Protein AF-A0A955ZFD3-F1 (afdb_monomer_lite)

Radius of gyration: 14.49 Å; chains: 1; bounding box: 36×19×39 Å

Secondary structure (DSSP, 8-state):
-----EEEEEEEEEESSHHHHHHHHHHHHHHHHHTT-EEEEEEEE--TTSTTGGGT-EEEEEEEEEEPP-

Structure (mmCIF, N/CA/C/O backbone):
data_AF-A0A955ZFD3-F1
#
_entry.id   AF-A0A955ZFD3-F1
#
loop_
_atom_site.group_PDB
_atom_site.id
_atom_site.type_symbol
_atom_site.label_atom_id
_atom_site.label_alt_id
_atom_site.label_comp_id
_atom_site.label_asym_id
_atom_site.label_entity_id
_atom_site.label_seq_id
_atom_site.pdbx_PDB_ins_code
_atom_site.Cartn_x
_atom_site.Cartn_y
_atom_site.Cartn_z
_atom_site.occupancy
_atom_site.B_iso_or_equiv
_atom_site.auth_seq_id
_atom_site.auth_comp_id
_atom_site.auth_asym_id
_atom_site.auth_atom_id
_atom_site.pdbx_PDB_model_num
ATOM 1 N N . MET A 1 1 ? -17.846 7.859 27.199 1.00 38.84 1 MET A N 1
ATOM 2 C CA . MET A 1 1 ? -16.957 8.100 26.043 1.00 38.84 1 MET A CA 1
ATOM 3 C C . MET A 1 1 ? -16.043 6.893 25.927 1.00 38.84 1 MET A C 1
ATOM 5 O O . MET A 1 1 ? -15.234 6.697 26.820 1.00 38.84 1 MET A O 1
ATOM 9 N N . SER A 1 2 ? -16.243 6.024 24.933 1.00 48.09 2 SER A N 1
ATOM 10 C CA . SER A 1 2 ? -15.339 4.889 24.703 1.00 48.09 2 SER A CA 1
ATOM 11 C C . SER A 1 2 ? -14.169 5.397 23.862 1.00 48.09 2 SER A C 1
ATOM 13 O O . SER A 1 2 ? -14.373 5.804 22.719 1.00 48.09 2 SER A O 1
ATOM 15 N N . SER A 1 3 ? -12.973 5.449 24.456 1.00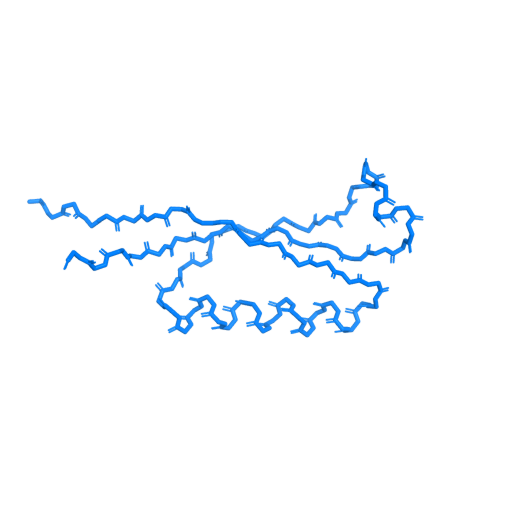 54.16 3 SER A N 1
ATOM 16 C CA . SER A 1 3 ? -11.728 5.565 23.695 1.00 54.16 3 SER A CA 1
ATOM 17 C C . SER A 1 3 ? -11.606 4.279 22.888 1.00 54.16 3 SER A C 1
ATOM 19 O O . SER A 1 3 ? -11.379 3.216 23.454 1.00 54.16 3 SER A O 1
ATOM 21 N N . SER A 1 4 ? -11.875 4.337 21.587 1.00 63.06 4 SER A N 1
ATOM 22 C CA . SER A 1 4 ? -11.462 3.255 20.700 1.00 63.06 4 SER A CA 1
ATOM 23 C C . SE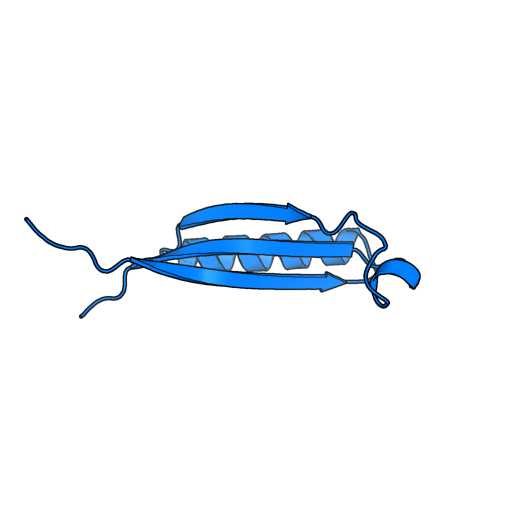R A 1 4 ? -9.971 3.443 20.466 1.00 63.06 4 SER A C 1
ATOM 25 O O . SER A 1 4 ? -9.592 4.391 19.779 1.00 63.06 4 SER A O 1
ATOM 27 N N . ASP A 1 5 ? -9.137 2.579 21.039 1.00 76.75 5 ASP A N 1
ATOM 28 C CA . ASP A 1 5 ? -7.698 2.617 20.797 1.00 76.75 5 ASP A CA 1
ATOM 29 C C . ASP A 1 5 ? -7.436 2.255 19.328 1.00 76.75 5 ASP A C 1
ATOM 31 O O . ASP A 1 5 ? -7.616 1.118 18.875 1.00 76.75 5 ASP A O 1
ATOM 35 N N . ARG A 1 6 ? -7.083 3.275 18.539 1.00 72.00 6 ARG A N 1
ATOM 36 C CA . ARG A 1 6 ? -6.724 3.146 17.124 1.00 72.00 6 ARG A CA 1
ATOM 37 C C . ARG A 1 6 ? -5.224 3.351 17.003 1.00 72.00 6 ARG A C 1
ATOM 39 O O . ARG A 1 6 ? -4.700 4.384 17.410 1.00 72.00 6 ARG A O 1
ATOM 46 N N . VAL A 1 7 ? -4.537 2.363 16.443 1.00 85.25 7 VAL A N 1
ATOM 47 C CA . VAL A 1 7 ? -3.093 2.421 16.213 1.00 85.25 7 VAL A CA 1
ATOM 48 C C . VAL A 1 7 ? -2.839 2.766 14.757 1.00 85.25 7 VAL A C 1
ATOM 50 O O . VAL A 1 7 ? -3.345 2.089 13.858 1.00 85.25 7 VAL A O 1
ATOM 53 N N . LEU A 1 8 ? -2.026 3.797 14.537 1.00 89.00 8 LEU A N 1
ATOM 54 C CA . LEU A 1 8 ? -1.488 4.124 13.225 1.00 89.00 8 LEU A CA 1
ATOM 55 C C . LEU A 1 8 ? -0.363 3.144 12.880 1.00 89.00 8 LEU A C 1
ATOM 57 O O . LEU A 1 8 ? 0.564 2.944 13.665 1.00 89.00 8 LEU A O 1
ATOM 61 N N . ARG A 1 9 ? -0.440 2.533 11.703 1.00 90.19 9 ARG A N 1
ATOM 62 C CA . ARG A 1 9 ? 0.567 1.623 11.161 1.00 90.19 9 ARG A CA 1
ATOM 63 C C . ARG A 1 9 ? 1.031 2.107 9.797 1.00 90.19 9 ARG A C 1
ATOM 65 O O . ARG A 1 9 ? 0.303 2.789 9.078 1.00 90.19 9 ARG A O 1
ATOM 72 N N . VAL A 1 10 ? 2.255 1.725 9.452 1.00 90.12 10 VAL A N 1
ATOM 73 C CA . VAL A 1 10 ? 2.873 2.023 8.160 1.00 90.12 10 VAL A CA 1
ATOM 74 C C . VAL A 1 10 ? 3.314 0.711 7.528 1.00 90.12 10 VAL A C 1
ATOM 76 O O . VAL A 1 10 ? 3.943 -0.115 8.189 1.00 90.12 10 VAL A O 1
ATOM 79 N N . ALA A 1 11 ? 2.972 0.517 6.260 1.00 91.69 11 ALA A N 1
ATOM 80 C CA . ALA A 1 11 ? 3.477 -0.560 5.422 1.00 91.69 11 ALA A CA 1
ATOM 81 C C . ALA A 1 11 ? 4.174 0.031 4.193 1.00 91.69 11 ALA A C 1
ATOM 83 O O . ALA A 1 11 ? 3.849 1.131 3.756 1.00 91.69 11 ALA A O 1
ATOM 84 N N . HIS A 1 12 ? 5.143 -0.694 3.647 1.00 90.62 12 HIS A N 1
ATOM 85 C CA . HIS A 1 12 ? 5.891 -0.277 2.467 1.00 90.62 12 HIS A CA 1
ATOM 86 C C . HIS A 1 12 ? 5.980 -1.449 1.496 1.00 90.62 12 HIS A C 1
ATOM 88 O O . HIS A 1 12 ? 6.233 -2.578 1.922 1.00 90.62 12 HIS A O 1
ATOM 94 N N . VAL A 1 13 ? 5.778 -1.178 0.210 1.00 91.56 13 VAL A N 1
ATOM 95 C CA . VAL A 1 13 ? 5.968 -2.148 -0.868 1.00 91.56 13 VAL A CA 1
ATOM 96 C C . VAL A 1 13 ? 6.937 -1.569 -1.889 1.00 91.56 13 VAL A C 1
ATOM 98 O O . VAL A 1 13 ? 6.894 -0.372 -2.172 1.00 91.56 13 VAL A O 1
ATOM 101 N N . TYR A 1 14 ? 7.824 -2.413 -2.407 1.00 88.88 14 TYR A N 1
ATOM 102 C CA . TYR A 1 14 ? 8.833 -2.035 -3.387 1.00 88.88 14 TYR A CA 1
ATOM 103 C C . TYR A 1 14 ? 9.037 -3.167 -4.392 1.00 88.88 14 TYR A C 1
ATOM 105 O O . TYR A 1 14 ? 9.154 -4.326 -3.990 1.00 88.88 14 TYR A O 1
ATOM 113 N N . GLU A 1 15 ? 9.100 -2.837 -5.680 1.00 90.00 15 GLU A N 1
ATOM 114 C CA . GLU A 1 15 ? 9.291 -3.804 -6.762 1.00 90.00 15 GLU A CA 1
ATOM 115 C C . GLU A 1 15 ? 9.854 -3.130 -8.026 1.00 90.00 15 GLU A C 1
ATOM 117 O O . GLU A 1 15 ? 9.621 -1.953 -8.255 1.00 90.00 15 GLU A O 1
ATOM 122 N N . HIS A 1 16 ? 10.609 -3.852 -8.858 1.00 87.19 16 HIS A N 1
ATOM 123 C CA . HIS A 1 16 ? 11.225 -3.320 -10.085 1.00 87.19 16 HIS A CA 1
ATOM 124 C C . HIS A 1 16 ? 10.355 -3.446 -11.341 1.00 87.19 16 HIS A C 1
ATOM 126 O O . HIS A 1 16 ? 10.629 -2.807 -12.354 1.00 87.19 16 HIS A O 1
ATOM 132 N N . ASP A 1 17 ? 9.318 -4.276 -11.288 1.00 88.06 17 ASP A N 1
ATOM 133 C CA . ASP A 1 17 ? 8.350 -4.458 -12.365 1.00 88.06 17 ASP A CA 1
ATOM 134 C C . ASP A 1 17 ? 7.029 -3.765 -12.012 1.00 88.06 17 ASP A C 1
ATOM 136 O O . ASP A 1 17 ? 6.470 -4.004 -10.943 1.00 88.06 17 ASP A O 1
ATOM 140 N N . ALA A 1 18 ? 6.518 -2.921 -12.914 1.00 86.31 18 ALA A N 1
ATOM 141 C CA . ALA A 1 18 ? 5.317 -2.118 -12.670 1.00 86.31 18 ALA A CA 1
ATOM 142 C C . ALA A 1 18 ? 4.067 -2.974 -12.419 1.00 86.31 18 ALA A C 1
ATOM 144 O O . ALA A 1 18 ? 3.264 -2.657 -11.547 1.00 86.31 18 ALA A O 1
ATOM 145 N N . ARG A 1 19 ? 3.905 -4.075 -13.163 1.00 90.06 19 ARG A N 1
ATOM 146 C CA . ARG A 1 19 ? 2.729 -4.946 -13.031 1.00 90.06 19 ARG A CA 1
ATOM 147 C C . ARG A 1 19 ? 2.791 -5.714 -11.721 1.00 90.06 19 ARG A C 1
ATOM 149 O O . ARG A 1 19 ? 1.819 -5.761 -10.978 1.00 90.06 19 ARG A O 1
ATOM 156 N N . LYS A 1 20 ? 3.966 -6.257 -11.399 1.00 93.25 20 LYS A N 1
ATOM 157 C CA . LYS A 1 20 ? 4.186 -6.960 -10.135 1.00 93.25 20 LYS A CA 1
ATOM 158 C C . LYS A 1 20 ? 4.068 -6.019 -8.934 1.00 93.25 20 LYS A C 1
ATOM 160 O O . LYS A 1 20 ? 3.558 -6.426 -7.895 1.00 93.25 20 LYS A O 1
ATOM 165 N N . PHE A 1 21 ? 4.510 -4.771 -9.070 1.00 92.25 21 PHE A N 1
ATOM 166 C CA . PHE A 1 21 ? 4.313 -3.733 -8.063 1.00 92.25 21 PHE A CA 1
ATOM 167 C C . PHE A 1 21 ? 2.826 -3.502 -7.778 1.00 92.25 21 PHE A C 1
ATOM 169 O O . PHE A 1 21 ? 2.423 -3.537 -6.617 1.00 92.25 21 PHE A O 1
ATOM 176 N N . GLU A 1 22 ? 2.017 -3.303 -8.822 1.00 93.06 22 GLU A N 1
ATOM 177 C CA . GLU A 1 22 ? 0.570 -3.106 -8.688 1.00 93.06 22 GLU A CA 1
ATOM 178 C C . GLU A 1 22 ? -0.103 -4.309 -8.015 1.00 93.06 22 GLU A C 1
ATOM 180 O O . GLU A 1 22 ? -0.891 -4.129 -7.085 1.00 93.06 22 GLU A O 1
ATOM 185 N N . ASP A 1 23 ? 0.265 -5.532 -8.403 1.00 96.69 23 ASP A N 1
ATOM 186 C CA . ASP A 1 23 ? -0.252 -6.755 -7.781 1.00 96.69 23 ASP A CA 1
ATOM 187 C C . ASP A 1 23 ? 0.092 -6.828 -6.284 1.00 96.69 23 ASP A C 1
ATOM 189 O O . ASP A 1 23 ? -0.769 -7.127 -5.453 1.00 96.69 23 ASP A O 1
ATOM 193 N N . LEU A 1 24 ? 1.342 -6.527 -5.917 1.00 95.81 24 LEU A N 1
ATOM 194 C CA . LEU A 1 24 ? 1.795 -6.540 -4.524 1.00 95.81 24 LEU A CA 1
ATOM 195 C C . LEU A 1 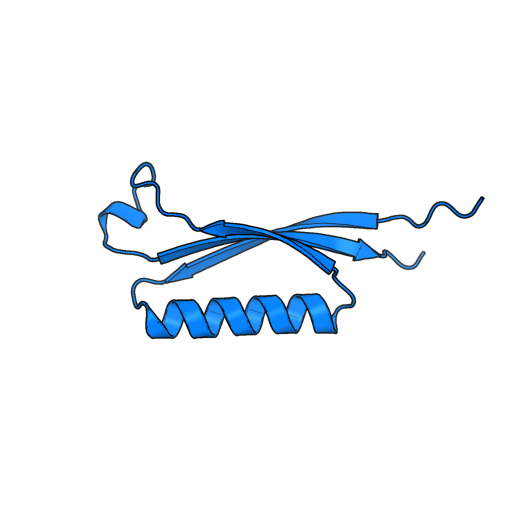24 ? 1.129 -5.438 -3.690 1.00 95.81 24 LEU A C 1
ATOM 197 O O . LEU A 1 24 ? 0.768 -5.676 -2.535 1.00 95.81 24 LEU A O 1
ATOM 201 N N . LEU A 1 25 ? 0.950 -4.243 -4.259 1.00 95.44 25 LEU A N 1
ATOM 202 C CA . LEU A 1 25 ? 0.242 -3.149 -3.600 1.00 95.44 25 LEU A CA 1
ATOM 203 C C . LEU A 1 25 ? -1.222 -3.525 -3.354 1.00 95.44 25 LEU A C 1
ATOM 205 O O . LEU A 1 25 ? -1.707 -3.364 -2.236 1.00 95.44 25 LEU A O 1
ATOM 209 N N . ASN A 1 26 ? -1.906 -4.089 -4.350 1.00 96.94 26 ASN A N 1
ATOM 210 C CA . ASN A 1 26 ? -3.292 -4.533 -4.206 1.00 96.94 26 ASN A CA 1
ATOM 211 C C . ASN A 1 26 ? -3.431 -5.620 -3.131 1.00 96.94 26 ASN A C 1
ATOM 213 O O . ASN A 1 26 ? -4.274 -5.488 -2.247 1.00 96.94 26 ASN A O 1
ATOM 217 N N . GLN A 1 27 ? -2.547 -6.624 -3.118 1.00 97.38 27 GLN A N 1
ATOM 218 C CA . GLN A 1 27 ? -2.532 -7.658 -2.073 1.00 97.38 27 GLN A CA 1
ATOM 219 C C . GLN A 1 27 ? -2.328 -7.071 -0.670 1.00 97.38 27 GLN A C 1
ATOM 221 O O . GLN A 1 27 ? -2.959 -7.508 0.296 1.00 97.38 27 GLN A O 1
ATOM 226 N N . LEU A 1 28 ? -1.455 -6.068 -0.535 1.00 95.94 28 LEU A N 1
ATOM 227 C CA . LEU A 1 28 ? -1.242 -5.369 0.730 1.00 95.94 28 LEU A CA 1
ATOM 228 C C . LEU A 1 28 ? -2.510 -4.628 1.182 1.00 95.94 28 LEU A C 1
ATOM 230 O O . LEU A 1 28 ? -2.891 -4.730 2.349 1.00 95.94 28 LEU A O 1
ATOM 234 N N . LEU A 1 29 ? -3.165 -3.900 0.276 1.00 96.06 29 LEU A N 1
ATOM 235 C CA . LEU A 1 29 ? -4.384 -3.147 0.576 1.00 96.06 29 LEU A CA 1
ATOM 236 C C . LEU A 1 29 ? -5.542 -4.079 0.956 1.00 96.06 29 LEU A C 1
ATOM 238 O O . LEU A 1 29 ? -6.200 -3.850 1.971 1.00 96.06 29 LEU A O 1
ATOM 242 N N . GLU A 1 30 ? -5.746 -5.161 0.203 1.00 96.75 30 GLU A N 1
ATOM 243 C CA . GLU A 1 30 ? -6.744 -6.190 0.510 1.00 96.75 30 GLU A CA 1
ATOM 244 C C . GLU A 1 30 ? -6.508 -6.801 1.890 1.00 96.75 30 GLU A C 1
ATOM 246 O O . GLU A 1 30 ? -7.440 -6.922 2.690 1.00 96.75 30 GLU A O 1
ATOM 251 N N . ARG A 1 31 ? -5.250 -7.119 2.217 1.00 95.50 31 ARG A N 1
ATOM 252 C CA . ARG A 1 31 ? -4.894 -7.641 3.534 1.00 95.50 31 ARG A CA 1
ATOM 253 C C . ARG A 1 31 ? -5.218 -6.645 4.643 1.00 95.50 31 ARG A C 1
ATOM 255 O O . ARG A 1 31 ? -5.836 -7.038 5.630 1.00 95.50 31 ARG A O 1
ATOM 262 N N . ILE A 1 32 ? -4.843 -5.373 4.487 1.00 94.12 32 ILE A N 1
ATOM 263 C CA . ILE A 1 32 ? -5.138 -4.324 5.475 1.00 94.12 32 ILE A CA 1
ATOM 264 C C . ILE A 1 32 ? -6.644 -4.254 5.741 1.00 94.12 32 ILE A C 1
ATOM 266 O O . ILE A 1 32 ? -7.053 -4.282 6.901 1.00 94.12 32 ILE A O 1
ATOM 270 N N . VAL A 1 33 ? -7.462 -4.231 4.687 1.00 92.81 33 VAL A N 1
ATOM 271 C CA . VAL A 1 33 ? -8.925 -4.194 4.812 1.00 92.81 33 VAL A CA 1
ATOM 272 C C . VAL A 1 33 ? -9.457 -5.467 5.477 1.00 92.81 33 VAL A C 1
ATOM 274 O O . VAL A 1 33 ? -10.291 -5.379 6.378 1.00 92.81 33 VAL A O 1
ATOM 277 N N . SER A 1 34 ? -8.944 -6.644 5.105 1.00 92.56 34 SER A N 1
ATOM 278 C CA . SER A 1 34 ? -9.354 -7.926 5.698 1.00 92.56 34 SER A CA 1
ATOM 279 C C . SER A 1 34 ? -9.047 -8.026 7.199 1.00 92.56 34 SER A C 1
ATOM 281 O O . SER A 1 34 ? -9.786 -8.664 7.943 1.00 92.56 34 SER A O 1
ATOM 283 N N . GLU A 1 35 ? -7.996 -7.343 7.665 1.00 90.94 35 GLU A N 1
ATOM 284 C CA . GLU A 1 35 ? -7.626 -7.248 9.082 1.00 90.94 35 GLU A CA 1
ATOM 285 C C . GLU A 1 35 ? -8.415 -6.154 9.838 1.00 90.94 35 GLU A C 1
ATOM 287 O O . GLU A 1 35 ? -8.091 -5.829 10.985 1.00 90.94 35 GLU A O 1
ATOM 292 N N . GLY A 1 36 ? -9.432 -5.555 9.206 1.00 90.38 36 GLY A N 1
ATOM 293 C CA . GLY A 1 36 ? -10.219 -4.450 9.760 1.00 90.38 36 GLY A CA 1
ATOM 294 C C . GLY A 1 36 ? -9.462 -3.119 9.801 1.00 90.38 36 GLY A C 1
ATOM 295 O O . GLY A 1 36 ? -9.828 -2.215 10.558 1.00 90.38 36 GLY A O 1
ATOM 296 N N . GLY A 1 37 ? -8.380 -3.006 9.030 1.00 92.19 37 GLY A N 1
ATOM 297 C CA . GLY A 1 37 ? -7.619 -1.780 8.860 1.00 92.19 37 GLY A CA 1
ATOM 298 C C . GLY A 1 37 ? -8.318 -0.795 7.924 1.00 92.19 37 GLY A C 1
ATOM 299 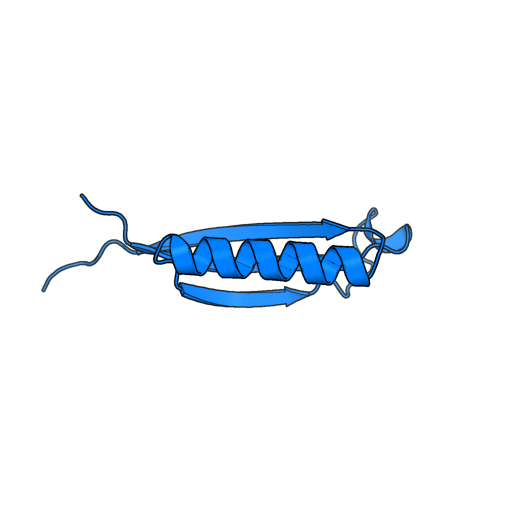O O . GLY A 1 37 ? -8.982 -1.178 6.963 1.00 92.19 37 GLY A O 1
ATOM 300 N N . VAL A 1 38 ? -8.147 0.495 8.196 1.00 93.88 38 VAL A N 1
ATOM 301 C CA . VAL A 1 38 ? -8.645 1.595 7.364 1.00 93.88 38 VAL A CA 1
ATOM 302 C C . VAL A 1 38 ? -7.446 2.311 6.761 1.00 93.88 38 VAL A C 1
ATOM 304 O O . VAL A 1 38 ? -6.643 2.891 7.491 1.00 93.88 38 VAL A O 1
ATOM 307 N N . VAL A 1 39 ? -7.310 2.253 5.438 1.00 93.38 39 VAL A N 1
ATOM 308 C CA . VAL A 1 39 ? -6.238 2.944 4.710 1.00 93.38 39 VAL A CA 1
ATOM 309 C C . VAL A 1 39 ? -6.498 4.449 4.749 1.00 93.38 39 VAL A C 1
ATOM 311 O O . VAL A 1 39 ? -7.596 4.895 4.426 1.00 93.38 39 VAL A O 1
ATOM 314 N N . GLY A 1 40 ? -5.497 5.214 5.184 1.00 91.25 40 GLY A N 1
ATOM 315 C CA . GLY A 1 40 ? -5.564 6.669 5.301 1.00 91.25 40 GLY A CA 1
ATOM 316 C C . GLY A 1 40 ? -4.923 7.379 4.113 1.00 91.25 40 GLY A C 1
ATOM 317 O O . GLY A 1 40 ? -5.601 8.108 3.398 1.00 91.25 40 GLY A O 1
ATOM 318 N N . ASP A 1 41 ? -3.623 7.163 3.905 1.00 91.19 41 ASP A N 1
ATOM 319 C CA . ASP A 1 41 ? -2.848 7.820 2.846 1.00 91.19 41 ASP A CA 1
ATOM 320 C C . ASP A 1 41 ? -1.905 6.819 2.166 1.00 91.19 41 ASP A C 1
ATOM 322 O O . ASP A 1 41 ? -1.347 5.934 2.823 1.00 91.19 41 ASP A O 1
ATOM 326 N N . ILE A 1 42 ? -1.733 6.961 0.851 1.00 91.81 42 ILE A N 1
ATOM 327 C CA . ILE A 1 42 ? -0.805 6.162 0.046 1.00 91.81 42 ILE A CA 1
ATOM 328 C C . ILE A 1 42 ? 0.136 7.130 -0.655 1.00 91.81 42 ILE A C 1
ATOM 330 O O . ILE A 1 42 ? -0.251 7.852 -1.573 1.00 91.81 42 ILE A O 1
ATOM 334 N N . LYS A 1 43 ? 1.396 7.116 -0.231 1.00 89.94 43 LYS A N 1
ATOM 335 C CA . LYS A 1 43 ? 2.454 7.913 -0.840 1.00 89.94 43 LYS A CA 1
ATOM 336 C C . LYS A 1 43 ? 3.238 7.038 -1.791 1.00 89.94 43 LYS A C 1
ATOM 338 O O . LYS A 1 43 ? 3.993 6.169 -1.357 1.00 89.94 43 LYS A O 1
ATOM 343 N N . TYR A 1 44 ? 3.054 7.275 -3.081 1.00 85.25 44 TYR A N 1
ATOM 344 C CA . TYR A 1 44 ? 3.896 6.668 -4.099 1.00 85.25 44 TYR A CA 1
ATOM 345 C C . TYR A 1 44 ? 5.287 7.284 -4.012 1.00 85.25 44 TYR A C 1
ATOM 347 O O . TYR A 1 44 ? 5.441 8.504 -3.930 1.00 85.25 44 TYR A O 1
ATOM 355 N N . ALA A 1 45 ? 6.290 6.421 -3.989 1.00 71.44 45 ALA A N 1
ATOM 356 C CA . ALA A 1 45 ? 7.670 6.814 -4.140 1.00 71.44 45 ALA A CA 1
ATOM 357 C C . ALA A 1 45 ? 7.842 7.167 -5.630 1.00 71.44 45 ALA A C 1
ATOM 359 O O . ALA A 1 45 ? 7.907 6.306 -6.505 1.00 71.44 45 ALA A O 1
ATOM 360 N N . SER A 1 46 ? 7.690 8.458 -5.920 1.00 56.66 46 SER A N 1
ATOM 361 C CA . SER A 1 46 ? 7.964 9.072 -7.221 1.00 56.66 46 SER A CA 1
ATOM 362 C C . SER A 1 46 ? 9.176 10.001 -7.135 1.00 56.66 46 SER A C 1
ATOM 364 O O . SER A 1 46 ? 9.344 10.869 -7.992 1.00 56.66 46 SER A O 1
ATOM 366 N N . ASP A 1 47 ? 9.944 9.902 -6.047 1.00 50.34 47 ASP A N 1
ATOM 367 C CA . ASP A 1 47 ? 10.997 10.844 -5.701 1.00 50.34 47 ASP A CA 1
ATOM 368 C C . ASP A 1 47 ? 12.350 10.112 -5.724 1.00 50.34 47 ASP A C 1
ATOM 370 O O . ASP A 1 47 ? 12.641 9.348 -4.792 1.00 50.34 47 ASP A O 1
ATOM 374 N N . PRO A 1 48 ? 13.204 10.360 -6.743 1.00 50.34 48 PRO A N 1
ATOM 375 C CA . PRO A 1 48 ? 14.458 9.634 -7.011 1.00 50.34 48 PRO A CA 1
ATOM 376 C C . PRO A 1 48 ? 15.542 9.800 -5.925 1.00 50.34 48 PRO A C 1
ATOM 378 O O . PRO A 1 48 ? 16.725 9.511 -6.139 1.00 50.34 48 PRO A O 1
ATOM 381 N N . ALA A 1 49 ? 15.157 10.284 -4.748 1.00 51.56 49 ALA A N 1
ATOM 382 C CA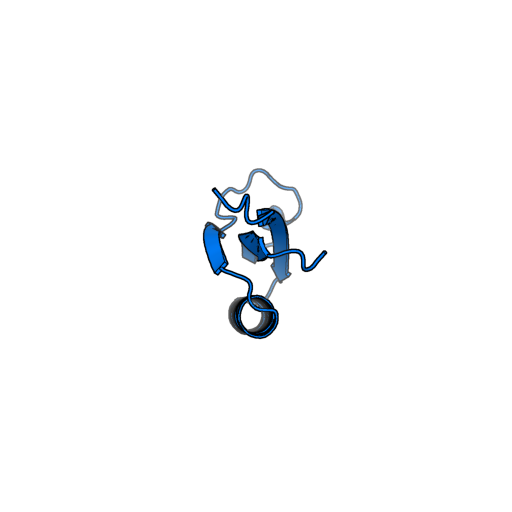 . ALA A 1 49 ? 15.983 10.540 -3.586 1.00 51.56 49 ALA A CA 1
ATOM 383 C C . ALA A 1 49 ? 16.540 9.266 -2.925 1.00 51.56 49 ALA A C 1
ATOM 385 O O . ALA A 1 49 ? 17.528 9.360 -2.194 1.00 51.56 49 ALA A O 1
ATOM 386 N N . THR A 1 50 ? 15.978 8.077 -3.181 1.00 60.69 50 THR A N 1
ATOM 387 C CA . THR A 1 50 ? 16.495 6.818 -2.614 1.00 60.69 50 THR A CA 1
ATOM 388 C C . THR A 1 50 ? 17.335 6.022 -3.619 1.00 60.69 50 THR A C 1
ATOM 390 O O . THR A 1 50 ? 17.021 5.921 -4.803 1.00 60.69 50 THR A O 1
ATOM 393 N N . GLU A 1 51 ? 18.429 5.411 -3.147 1.00 55.09 51 GLU A N 1
ATOM 394 C CA . GLU A 1 51 ? 19.312 4.544 -3.954 1.00 55.09 51 GLU A CA 1
ATOM 395 C C . GLU A 1 51 ? 18.577 3.371 -4.633 1.00 55.09 51 GLU A C 1
ATOM 397 O O . GLU A 1 51 ? 19.072 2.823 -5.620 1.00 55.09 51 GLU A O 1
ATOM 402 N N . GLN A 1 52 ? 17.400 3.000 -4.120 1.00 54.00 52 GLN A N 1
ATOM 403 C CA . GLN A 1 52 ? 16.543 1.949 -4.665 1.00 54.00 52 GLN A CA 1
ATOM 404 C C . GLN A 1 52 ? 15.821 2.410 -5.946 1.00 54.00 52 GLN A C 1
ATOM 406 O O . GLN A 1 52 ? 15.852 1.694 -6.944 1.00 54.00 52 GLN A O 1
ATOM 411 N N . GLU A 1 53 ? 15.306 3.643 -6.005 1.00 53.66 53 GLU A N 1
ATOM 412 C CA . GLU A 1 53 ? 14.658 4.181 -7.215 1.00 53.66 53 GLU A CA 1
ATOM 413 C C . GLU A 1 53 ? 15.631 4.446 -8.374 1.00 53.66 53 GLU A C 1
ATOM 415 O O . GLU A 1 53 ? 15.261 4.286 -9.537 1.00 53.66 53 GLU A O 1
ATOM 420 N N . ARG A 1 54 ? 16.916 4.731 -8.100 1.00 56.81 54 ARG A N 1
ATOM 421 C CA . ARG A 1 54 ? 17.950 4.843 -9.158 1.00 56.81 54 ARG A CA 1
ATOM 422 C C . ARG A 1 54 ? 18.123 3.561 -9.979 1.00 56.81 54 ARG A C 1
ATOM 424 O O . ARG A 1 54 ? 18.730 3.597 -11.046 1.00 56.81 54 ARG A O 1
ATOM 431 N N . ARG A 1 55 ? 17.602 2.433 -9.491 1.00 64.19 55 ARG A N 1
ATOM 432 C CA . ARG A 1 55 ? 17.584 1.137 -10.179 1.00 64.19 55 ARG A CA 1
ATOM 433 C C . ARG A 1 55 ? 16.262 0.863 -10.921 1.00 64.19 55 ARG A C 1
ATOM 435 O O . ARG A 1 55 ? 16.037 -0.274 -11.326 1.00 64.19 55 ARG A O 1
ATOM 442 N N . GLY A 1 56 ? 15.400 1.871 -11.095 1.00 71.19 56 GLY A N 1
ATOM 443 C CA . GLY A 1 56 ? 14.141 1.774 -11.846 1.00 71.19 56 GLY A CA 1
ATOM 444 C C . GLY A 1 56 ? 13.006 1.070 -11.098 1.00 71.19 56 GLY A C 1
ATOM 445 O O . GLY A 1 56 ? 12.191 0.410 -11.732 1.00 71.19 56 GLY A O 1
ATOM 446 N N . GLY A 1 57 ? 13.000 1.138 -9.764 1.00 81.19 57 GLY A N 1
ATOM 447 C CA . GLY A 1 57 ? 11.958 0.537 -8.929 1.00 81.19 57 GLY A CA 1
ATOM 448 C C . GLY A 1 57 ? 10.720 1.414 -8.739 1.00 81.19 57 GLY A C 1
ATOM 449 O O . GLY A 1 57 ? 10.792 2.634 -8.831 1.00 81.19 57 GLY A O 1
ATOM 450 N N . PHE A 1 58 ? 9.604 0.765 -8.425 1.00 84.12 58 PHE A N 1
ATOM 451 C CA . PHE A 1 58 ? 8.328 1.326 -7.999 1.00 84.12 58 PHE A CA 1
ATOM 452 C C . PHE A 1 58 ? 8.172 1.096 -6.494 1.00 84.12 58 PHE A C 1
ATOM 454 O O . PHE A 1 58 ? 8.402 -0.013 -6.004 1.00 84.12 58 PHE A O 1
ATOM 461 N N . GLY A 1 59 ? 7.781 2.132 -5.751 1.00 88.19 59 GLY A N 1
ATOM 462 C CA . GLY A 1 59 ? 7.570 2.052 -4.308 1.00 88.19 59 GLY A CA 1
ATOM 463 C C . GLY A 1 59 ? 6.275 2.728 -3.873 1.00 88.19 59 GLY A C 1
ATOM 464 O O . GLY A 1 59 ? 5.827 3.693 -4.491 1.00 88.19 59 GLY A O 1
ATOM 465 N N . ALA A 1 60 ? 5.667 2.240 -2.794 1.00 90.25 60 ALA A N 1
ATOM 466 C CA . ALA A 1 60 ? 4.568 2.931 -2.126 1.00 90.25 60 ALA A CA 1
ATOM 467 C C . ALA A 1 60 ? 4.597 2.707 -0.616 1.00 90.25 60 ALA A C 1
ATOM 469 O O . ALA A 1 60 ? 4.765 1.586 -0.132 1.00 90.25 60 ALA A O 1
ATOM 470 N N . LEU A 1 61 ? 4.387 3.793 0.123 1.00 91.50 61 LEU A N 1
ATOM 471 C CA . LEU A 1 61 ? 4.222 3.816 1.567 1.00 91.50 61 LEU A CA 1
ATOM 472 C C . LEU A 1 61 ? 2.738 4.000 1.899 1.00 91.50 61 LEU A C 1
ATOM 474 O O . LEU A 1 61 ? 2.125 4.995 1.519 1.00 91.50 61 LEU A O 1
ATOM 478 N N . VAL A 1 62 ? 2.167 3.034 2.614 1.00 93.12 62 VAL A N 1
ATOM 479 C CA . VAL A 1 62 ? 0.747 2.967 2.972 1.00 93.12 62 VAL A CA 1
ATOM 480 C C . VAL A 1 62 ? 0.597 3.225 4.467 1.00 93.12 62 VAL A C 1
ATOM 482 O O . VAL A 1 62 ? 1.112 2.468 5.292 1.00 93.12 62 VAL A O 1
ATOM 485 N N . ILE A 1 63 ? -0.128 4.281 4.822 1.00 93.56 63 ILE A N 1
ATOM 486 C CA . ILE A 1 63 ? -0.480 4.627 6.201 1.00 93.56 63 ILE A CA 1
ATOM 487 C C . ILE A 1 63 ? -1.907 4.145 6.461 1.00 93.56 63 ILE A C 1
ATOM 489 O O . ILE A 1 63 ? -2.820 4.487 5.709 1.00 93.56 63 ILE A O 1
ATOM 493 N N . TYR A 1 64 ? -2.119 3.365 7.521 1.00 94.25 64 TYR A N 1
ATOM 494 C CA . TYR A 1 64 ? -3.434 2.813 7.853 1.00 94.25 64 TYR A CA 1
ATOM 495 C C . TYR A 1 64 ? -3.684 2.751 9.363 1.00 94.25 64 TYR A C 1
ATOM 497 O O . TYR A 1 64 ? -2.759 2.629 10.163 1.00 94.25 64 TYR A O 1
ATOM 505 N N . GLU A 1 65 ? -4.948 2.824 9.764 1.00 94.06 65 GLU A N 1
ATOM 506 C CA . GLU A 1 65 ? -5.381 2.695 11.155 1.00 94.06 65 GLU A CA 1
ATOM 507 C C . GLU A 1 65 ? -5.936 1.296 11.413 1.00 94.06 65 GLU A C 1
ATOM 509 O O . GLU A 1 65 ? -6.714 0.784 10.611 1.00 94.06 65 GLU A O 1
ATOM 514 N N . ARG A 1 66 ? -5.619 0.694 12.562 1.00 86.06 66 ARG A N 1
ATOM 515 C CA . ARG A 1 66 ? -6.232 -0.567 13.007 1.00 86.06 66 ARG A CA 1
ATOM 516 C C . ARG A 1 66 ? -6.762 -0.425 14.431 1.00 86.06 66 ARG A C 1
ATOM 518 O O . ARG A 1 66 ? -6.092 0.156 15.285 1.00 86.06 66 ARG A O 1
ATOM 525 N N . ARG A 1 67 ? -7.961 -0.957 14.690 1.00 81.06 67 ARG A N 1
ATOM 526 C CA . ARG A 1 67 ? -8.480 -1.091 16.059 1.00 81.06 67 ARG A CA 1
ATOM 527 C C . ARG A 1 67 ? -7.720 -2.197 16.780 1.00 81.06 67 ARG A C 1
ATOM 529 O O . ARG A 1 67 ? -7.515 -3.270 16.214 1.00 81.06 67 ARG A O 1
ATOM 536 N N . VAL A 1 68 ? -7.299 -1.925 18.007 1.00 74.94 68 VAL A N 1
ATOM 537 C CA . VAL A 1 68 ? -6.740 -2.951 18.887 1.00 74.94 68 VAL A CA 1
ATOM 538 C C . VAL A 1 68 ? -7.865 -3.395 19.808 1.00 74.94 68 VAL A C 1
ATOM 540 O O . VAL A 1 68 ? -8.423 -2.580 20.537 1.00 74.94 6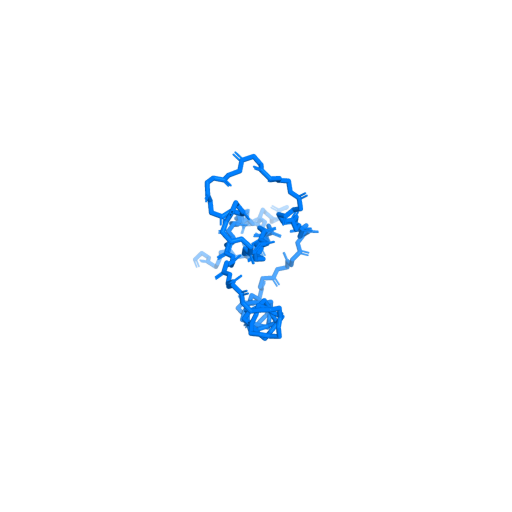8 VAL A O 1
ATOM 543 N N . GLU A 1 69 ? -8.251 -4.664 19.713 1.00 67.62 69 GLU A N 1
ATOM 544 C CA . GLU A 1 69 ? -9.149 -5.260 20.700 1.00 67.62 69 GLU A CA 1
ATOM 545 C C . GLU A 1 69 ? -8.356 -5.441 21.997 1.00 67.62 69 GLU A C 1
ATOM 547 O O . GLU A 1 69 ? -7.224 -5.929 21.966 1.00 67.62 69 GLU A O 1
ATOM 552 N N . SER A 1 70 ? -8.916 -4.941 23.101 1.00 59.12 70 SER A N 1
ATOM 553 C CA . SER A 1 70 ? -8.352 -5.089 24.447 1.00 59.12 70 SER A CA 1
ATOM 554 C C . SER A 1 70 ? -8.493 -6.513 24.963 1.00 59.12 70 SER A C 1
ATOM 556 O O . SER A 1 70 ? -9.551 -7.126 24.694 1.00 59.12 70 SER A O 1
#

Foldseek 3Di:
DDPQDKDKDKDKFKDQDPVVSVVVVVVVVVVCVVQVKAWDDKDKPPDCPDPRCVSRMTMIMIIIIDGDDD

Sequence (70 aa):
MSSSDRVLRVAHVYEHDARKFEDLLNQLLERIVSEGGVVGDIKYASDPATEQERRGGFGALVIYERRVES

pLDDT: mean 81.74, std 15.8, range [38.84, 97.38]